Protein AF-A0A660Q561-F1 (afdb_monomer)

Sequence (109 aa):
EGGGAFFFAGFLPRKAARRRAELQKLLSMEYPCVVFESPHRFLRLLEEIGQLDPGRRLFVAREMTKRHEECCEGSVEEVREQMGADRIRGELTVVIGRARRRGGGRDQS

Foldseek 3Di:
DPDADEAEPEEADPDPVRSLVVLLVCQAAQHKYKYKDALVCVLVVLVSNCVVPQQWKKKKWFDPPDPDIDIDIGGSVRCPVVCDSVNRHHMMIMITGGHDPPDPDPPDD

Structure (mmCIF, N/CA/C/O backbone):
data_AF-A0A660Q561-F1
#
_entry.id   AF-A0A660Q561-F1
#
loop_
_atom_site.group_PDB
_atom_site.id
_atom_site.type_symbol
_atom_site.label_atom_id
_atom_site.label_alt_id
_atom_site.label_comp_id
_atom_site.label_asym_id
_atom_site.label_entity_id
_atom_site.label_seq_id
_atom_site.pdbx_PDB_ins_code
_atom_site.Cartn_x
_atom_site.Cartn_y
_atom_site.Cartn_z
_atom_site.occupancy
_atom_site.B_iso_or_equiv
_atom_site.auth_seq_id
_atom_site.auth_comp_id
_atom_site.auth_asym_id
_atom_site.auth_atom_id
_atom_site.pdbx_PDB_model_num
ATOM 1 N N . GLU A 1 1 ? -5.075 -28.410 9.076 1.00 43.81 1 GLU A N 1
ATOM 2 C CA . GLU A 1 1 ? -5.401 -26.971 9.124 1.00 43.81 1 GLU A CA 1
ATOM 3 C C . GLU A 1 1 ? -4.573 -26.267 8.061 1.00 43.81 1 GLU A C 1
ATOM 5 O O . GLU A 1 1 ? -3.359 -26.427 8.051 1.00 43.81 1 GLU A O 1
ATOM 10 N N . GLY A 1 2 ? -5.203 -25.614 7.085 1.00 50.59 2 GLY A N 1
ATOM 11 C CA . GLY A 1 2 ? -4.468 -24.891 6.047 1.00 50.59 2 GLY A CA 1
ATOM 12 C C . GLY A 1 2 ? -4.000 -23.553 6.602 1.00 50.59 2 GLY A C 1
ATOM 13 O O . GLY A 1 2 ? -4.772 -22.600 6.592 1.00 50.59 2 GLY A O 1
ATOM 14 N N . GLY A 1 3 ? -2.778 -23.491 7.133 1.00 61.09 3 GLY A N 1
ATOM 15 C CA . GLY A 1 3 ? -2.190 -22.231 7.584 1.00 61.09 3 GLY A CA 1
ATOM 16 C C . GLY A 1 3 ? -2.145 -21.218 6.437 1.00 61.09 3 GLY A C 1
ATOM 17 O O . GLY A 1 3 ? -1.702 -21.540 5.335 1.00 61.09 3 GLY A O 1
ATOM 18 N N . GLY A 1 4 ? -2.635 -20.001 6.675 1.00 82.31 4 GLY A N 1
ATOM 19 C CA . GLY A 1 4 ? -2.498 -18.909 5.716 1.00 82.31 4 GLY A CA 1
ATOM 20 C C . GLY A 1 4 ? -1.043 -18.444 5.631 1.00 82.31 4 GLY A C 1
ATOM 21 O O . GLY A 1 4 ? -0.373 -18.333 6.655 1.00 82.31 4 GLY A O 1
ATOM 22 N N . ALA A 1 5 ? -0.559 -18.152 4.424 1.00 92.44 5 ALA A N 1
ATOM 23 C CA . ALA A 1 5 ? 0.742 -17.524 4.209 1.00 92.44 5 ALA A CA 1
ATOM 24 C C . ALA A 1 5 ? 0.574 -16.073 3.740 1.00 92.44 5 ALA A C 1
ATOM 26 O O . ALA A 1 5 ? -0.388 -15.734 3.045 1.00 92.44 5 ALA A O 1
ATOM 27 N N . PHE A 1 6 ? 1.530 -15.229 4.118 1.00 96.12 6 PHE A N 1
ATOM 28 C CA . PHE A 1 6 ? 1.668 -13.856 3.645 1.00 96.12 6 PHE A CA 1
ATOM 29 C C . PHE A 1 6 ? 3.145 -13.542 3.407 1.00 96.12 6 PHE A C 1
ATOM 31 O O . PHE A 1 6 ? 4.031 -14.174 3.983 1.00 96.12 6 PHE A O 1
ATOM 38 N N . PHE A 1 7 ? 3.407 -12.554 2.559 1.00 97.44 7 PHE A N 1
ATOM 39 C CA . PHE A 1 7 ? 4.752 -12.056 2.300 1.00 97.44 7 PHE A CA 1
ATOM 40 C C . PHE A 1 7 ? 4.951 -10.710 2.998 1.00 97.44 7 PHE A C 1
ATOM 42 O O . PHE A 1 7 ? 4.228 -9.754 2.723 1.00 97.44 7 PHE A O 1
ATOM 49 N N . PHE A 1 8 ? 5.928 -10.614 3.897 1.00 97.69 8 PHE A N 1
ATOM 50 C CA . PHE A 1 8 ? 6.288 -9.347 4.531 1.00 97.69 8 PHE A CA 1
ATOM 51 C C . PHE A 1 8 ? 7.394 -8.652 3.730 1.00 97.69 8 PHE A C 1
ATOM 53 O O . PHE A 1 8 ? 8.541 -9.091 3.730 1.00 97.69 8 PHE A O 1
ATOM 60 N N . ALA A 1 9 ? 7.041 -7.565 3.046 1.00 97.38 9 ALA A N 1
ATOM 61 C CA . ALA A 1 9 ? 7.943 -6.805 2.181 1.00 97.38 9 ALA A CA 1
ATOM 62 C C . ALA A 1 9 ? 8.603 -5.608 2.893 1.00 97.38 9 ALA A C 1
ATOM 64 O O . ALA A 1 9 ? 9.560 -5.032 2.374 1.00 97.38 9 ALA A O 1
ATOM 65 N N . GLY A 1 10 ? 8.104 -5.211 4.069 1.00 96.56 10 GLY A N 1
ATOM 66 C CA . GLY A 1 10 ? 8.603 -4.044 4.797 1.00 96.56 10 GLY A CA 1
ATOM 67 C C . GLY A 1 10 ? 8.397 -2.744 4.011 1.00 96.56 10 GLY A C 1
ATOM 68 O O . GLY A 1 10 ? 7.316 -2.492 3.484 1.00 96.56 10 GLY A O 1
ATOM 69 N N . PHE A 1 11 ? 9.421 -1.892 3.937 1.00 96.50 11 PHE A N 1
ATOM 70 C CA . PHE A 1 11 ? 9.323 -0.592 3.267 1.00 96.50 11 PHE A CA 1
ATOM 71 C C . PHE A 1 11 ? 9.669 -0.663 1.779 1.00 96.50 11 PHE A C 1
ATOM 73 O O . PHE A 1 11 ? 10.755 -1.094 1.386 1.00 96.50 11 PHE A O 1
ATOM 80 N N . LEU A 1 12 ? 8.794 -0.105 0.941 1.00 97.25 12 LEU A N 1
ATOM 81 C CA . LEU A 1 12 ? 9.047 -0.003 -0.494 1.00 97.25 12 LEU A CA 1
ATOM 82 C C . LEU A 1 12 ? 10.174 0.997 -0.829 1.00 97.25 12 LEU A C 1
ATOM 84 O O . LEU A 1 12 ? 10.263 2.063 -0.195 1.00 97.25 12 LEU A O 1
ATOM 88 N N . PRO A 1 13 ? 10.968 0.745 -1.895 1.00 97.25 13 PRO A N 1
ATOM 89 C CA . PRO A 1 13 ? 12.036 1.640 -2.334 1.00 97.25 13 PRO A CA 1
ATOM 90 C C . PRO A 1 13 ? 11.588 3.099 -2.523 1.00 97.25 13 PRO A C 1
ATOM 92 O O . PRO A 1 13 ? 10.495 3.392 -3.009 1.00 97.25 13 PRO A O 1
ATOM 95 N N . ARG A 1 14 ? 12.471 4.056 -2.212 1.00 95.12 14 ARG A N 1
ATOM 96 C CA . ARG A 1 14 ? 12.166 5.493 -2.389 1.00 95.12 14 ARG A CA 1
ATOM 97 C C . ARG A 1 14 ? 12.158 5.922 -3.862 1.00 95.12 14 ARG A C 1
ATOM 99 O O . ARG A 1 14 ? 11.355 6.766 -4.257 1.00 95.12 14 ARG A O 1
ATOM 106 N N . LYS A 1 15 ? 13.031 5.335 -4.691 1.00 96.38 15 LYS A N 1
ATOM 107 C CA . LYS A 1 15 ? 13.134 5.654 -6.127 1.00 96.38 15 LYS A CA 1
ATOM 108 C C . LYS A 1 15 ? 11.919 5.111 -6.885 1.00 96.38 15 LYS A C 1
ATOM 110 O O . LYS A 1 15 ? 11.664 3.911 -6.830 1.00 96.38 15 LYS A O 1
ATOM 115 N N . ALA A 1 16 ? 11.230 5.978 -7.629 1.00 94.12 16 ALA A N 1
ATOM 116 C CA . ALA A 1 16 ? 9.959 5.668 -8.293 1.00 94.12 16 ALA A CA 1
ATOM 117 C C . ALA A 1 16 ? 10.021 4.429 -9.199 1.00 94.12 16 ALA A C 1
ATOM 119 O O . ALA A 1 16 ? 9.213 3.522 -9.043 1.00 94.12 16 ALA A O 1
ATOM 120 N N . ALA A 1 17 ? 11.030 4.341 -10.072 1.00 96.62 17 ALA A N 1
ATOM 121 C CA . ALA A 1 17 ? 11.194 3.194 -10.968 1.00 96.62 17 ALA A CA 1
ATOM 122 C C . ALA A 1 17 ? 11.356 1.865 -10.206 1.00 96.62 17 ALA A C 1
ATOM 124 O O . ALA A 1 17 ? 10.715 0.874 -10.541 1.00 96.62 17 ALA A O 1
ATOM 125 N N . ARG A 1 18 ? 12.164 1.854 -9.134 1.00 97.75 18 ARG A N 1
ATOM 126 C CA . ARG A 1 18 ? 12.363 0.654 -8.304 1.00 97.75 18 ARG A CA 1
ATOM 127 C C . ARG A 1 18 ? 11.108 0.290 -7.516 1.00 97.75 18 ARG A C 1
ATOM 1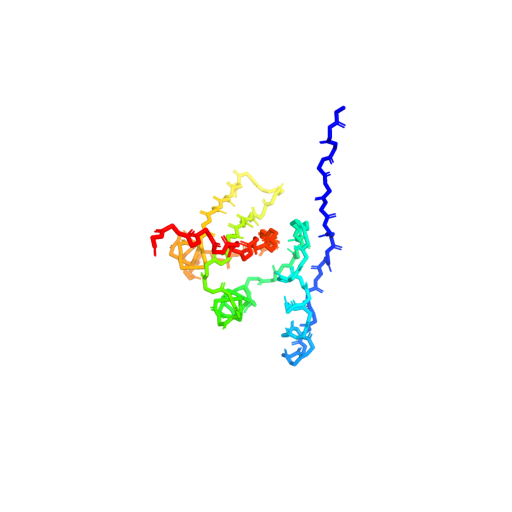29 O O . ARG A 1 18 ? 10.786 -0.885 -7.424 1.00 97.75 18 ARG A O 1
ATOM 136 N N . ARG A 1 19 ? 10.392 1.282 -6.978 1.00 97.62 19 ARG A N 1
ATOM 137 C CA . ARG A 1 19 ? 9.121 1.051 -6.282 1.00 97.62 19 ARG A CA 1
ATOM 138 C C . ARG A 1 19 ? 8.067 0.466 -7.207 1.00 97.62 19 ARG A C 1
ATOM 140 O O . ARG A 1 19 ? 7.432 -0.504 -6.830 1.00 97.62 19 ARG A O 1
ATOM 147 N N . ARG A 1 20 ? 7.924 1.009 -8.420 1.00 97.19 20 ARG A N 1
ATOM 148 C CA . ARG A 1 20 ? 6.982 0.495 -9.421 1.00 97.19 20 ARG A CA 1
ATOM 149 C C . ARG A 1 20 ? 7.294 -0.953 -9.799 1.00 97.19 20 ARG A C 1
ATOM 151 O O . ARG A 1 20 ? 6.381 -1.767 -9.842 1.00 97.19 20 ARG A O 1
ATOM 158 N N . ALA A 1 21 ? 8.569 -1.274 -10.024 1.00 98.06 21 ALA A N 1
ATOM 159 C CA . ALA A 1 21 ? 8.993 -2.645 -10.304 1.00 98.06 21 ALA A CA 1
ATOM 160 C C . ALA A 1 21 ? 8.691 -3.592 -9.131 1.00 98.06 21 ALA A C 1
ATOM 162 O O . ALA A 1 21 ? 8.248 -4.716 -9.345 1.00 98.06 21 ALA A O 1
ATOM 163 N N . GLU A 1 22 ? 8.891 -3.139 -7.891 1.00 98.25 22 GLU A N 1
ATOM 164 C CA . GLU A 1 22 ? 8.564 -3.939 -6.710 1.00 98.25 22 GLU A CA 1
ATOM 165 C C . GLU A 1 22 ? 7.051 -4.129 -6.547 1.00 98.25 22 GLU A C 1
ATOM 167 O O . GLU A 1 22 ? 6.597 -5.251 -6.354 1.00 98.25 22 GLU A O 1
ATOM 172 N N . LEU A 1 23 ? 6.254 -3.073 -6.736 1.00 98.06 23 LEU A N 1
ATOM 173 C CA . LEU A 1 23 ? 4.792 -3.158 -6.725 1.00 98.06 23 LEU A CA 1
ATOM 174 C C . LEU A 1 23 ? 4.266 -4.158 -7.752 1.00 98.06 23 LEU A C 1
ATOM 176 O O . LEU A 1 23 ? 3.384 -4.940 -7.426 1.00 98.06 23 LEU A O 1
ATOM 180 N N . GLN A 1 24 ? 4.821 -4.187 -8.965 1.00 97.94 24 GLN A N 1
ATOM 181 C CA . GLN A 1 24 ? 4.427 -5.171 -9.978 1.00 97.94 24 GLN A CA 1
ATOM 182 C C . GLN A 1 24 ? 4.634 -6.614 -9.501 1.00 97.94 24 GLN A C 1
ATOM 184 O O . GLN A 1 24 ? 3.752 -7.444 -9.714 1.00 97.94 24 GLN A O 1
ATOM 189 N N . LYS A 1 25 ? 5.748 -6.904 -8.812 1.00 97.75 25 LYS A N 1
ATOM 190 C CA . LYS A 1 25 ? 5.984 -8.229 -8.218 1.00 97.75 25 LYS A CA 1
ATOM 191 C C . LYS A 1 25 ? 4.980 -8.527 -7.112 1.00 97.75 25 LYS A C 1
ATOM 193 O O . LYS A 1 25 ? 4.353 -9.578 -7.139 1.00 97.75 25 LYS A O 1
ATOM 198 N N . LEU A 1 26 ? 4.793 -7.601 -6.167 1.00 97.69 26 LEU A N 1
ATOM 199 C CA . LEU A 1 26 ? 3.846 -7.782 -5.060 1.00 97.69 26 LEU A CA 1
ATOM 200 C C . LEU A 1 26 ? 2.419 -8.004 -5.576 1.00 97.69 26 LEU A C 1
ATOM 202 O O . LEU A 1 26 ? 1.685 -8.842 -5.061 1.00 97.69 26 LEU A O 1
ATOM 206 N N . LEU A 1 27 ? 2.035 -7.305 -6.646 1.00 97.00 27 LEU A N 1
ATOM 207 C CA . LEU A 1 27 ? 0.718 -7.448 -7.252 1.00 97.00 27 LEU A CA 1
ATOM 208 C C . LEU A 1 27 ? 0.520 -8.814 -7.934 1.00 97.00 27 LEU A C 1
ATOM 210 O O . LEU A 1 27 ? -0.626 -9.257 -8.034 1.00 97.00 27 LEU A O 1
ATOM 214 N N . SER A 1 28 ? 1.582 -9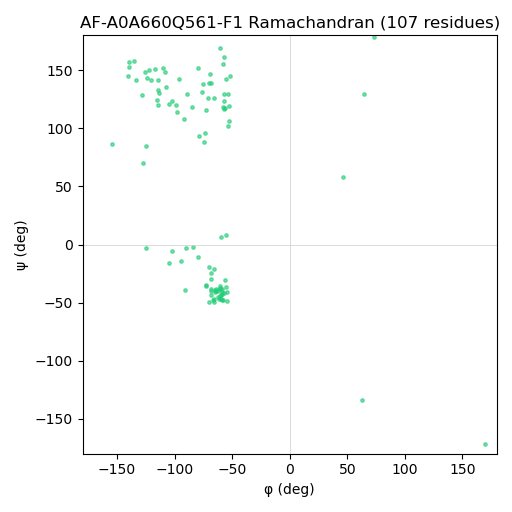.503 -8.360 1.00 96.25 28 SER A N 1
ATOM 215 C CA . SER A 1 28 ? 1.496 -10.847 -8.943 1.00 96.25 28 SER A CA 1
ATOM 216 C C . SER A 1 28 ? 1.603 -11.985 -7.921 1.00 96.25 28 SER A C 1
ATOM 218 O O . SER A 1 28 ? 1.506 -13.145 -8.312 1.00 96.25 28 SER A O 1
ATOM 220 N N . MET A 1 29 ? 1.812 -11.688 -6.635 1.00 95.69 29 MET A N 1
ATOM 221 C CA . MET A 1 29 ? 1.970 -12.708 -5.593 1.00 95.69 29 MET A CA 1
ATOM 222 C C . MET A 1 29 ? 0.670 -13.478 -5.337 1.00 95.69 29 MET A C 1
ATOM 224 O O . MET A 1 29 ? -0.412 -12.900 -5.245 1.00 95.69 29 MET A O 1
ATOM 228 N N . GLU A 1 30 ? 0.783 -14.792 -5.147 1.00 94.31 30 GLU A N 1
ATOM 229 C CA . GLU A 1 30 ? -0.342 -15.667 -4.775 1.00 94.31 30 GLU A CA 1
ATOM 230 C C . GLU A 1 30 ? -0.828 -15.433 -3.332 1.00 94.31 30 GLU A C 1
ATOM 232 O O . GLU A 1 30 ? -1.971 -15.743 -2.983 1.00 94.31 30 GLU A O 1
ATOM 237 N N . TYR A 1 31 ? 0.021 -14.825 -2.505 1.00 95.25 31 TYR A N 1
ATOM 238 C CA . TYR A 1 31 ? -0.253 -14.511 -1.109 1.00 95.25 31 TYR A CA 1
ATOM 239 C C . TYR A 1 31 ? -0.415 -13.001 -0.898 1.00 95.25 31 TYR A C 1
ATOM 241 O O . TYR A 1 31 ? 0.182 -12.211 -1.637 1.00 95.25 31 TYR A O 1
ATOM 249 N N . PRO A 1 32 ? -1.192 -12.573 0.115 1.00 97.06 32 PRO A N 1
ATOM 250 C CA . PRO A 1 32 ? -1.217 -11.177 0.530 1.00 97.06 32 PRO A CA 1
ATOM 251 C C . PRO A 1 32 ? 0.189 -10.676 0.872 1.00 97.06 32 PRO A C 1
ATOM 253 O O . PRO A 1 32 ? 0.990 -11.403 1.465 1.00 97.06 32 PRO A O 1
ATOM 256 N N . CYS A 1 33 ? 0.477 -9.429 0.514 1.00 98.25 33 CYS A N 1
ATOM 257 C CA . CYS A 1 33 ? 1.760 -8.789 0.780 1.00 98.25 33 CYS A CA 1
ATOM 258 C C . CYS A 1 33 ? 1.585 -7.651 1.780 1.00 98.25 33 CYS A C 1
ATOM 260 O O . CYS A 1 33 ? 0.739 -6.788 1.579 1.00 98.25 33 CYS A O 1
ATOM 262 N N . VAL A 1 34 ? 2.403 -7.618 2.825 1.00 98.06 34 VAL A N 1
ATOM 263 C CA . VAL A 1 34 ? 2.386 -6.567 3.847 1.00 98.06 34 VAL A CA 1
ATOM 264 C C . VAL A 1 34 ? 3.535 -5.601 3.585 1.00 98.06 34 VAL A C 1
ATOM 266 O O . VAL A 1 34 ? 4.696 -6.016 3.546 1.00 98.06 34 VAL A O 1
ATOM 269 N N . VAL A 1 35 ? 3.217 -4.317 3.426 1.00 98.00 35 VAL A N 1
ATOM 270 C CA . VAL A 1 35 ? 4.194 -3.227 3.329 1.00 98.00 35 VAL A CA 1
ATOM 271 C C . VAL A 1 35 ? 3.940 -2.186 4.412 1.00 98.00 35 VAL A C 1
ATOM 273 O O . VAL A 1 35 ? 2.802 -1.945 4.813 1.00 98.00 35 VAL A O 1
ATOM 276 N N . PHE A 1 36 ? 5.006 -1.528 4.845 1.00 96.31 36 PHE A N 1
ATOM 277 C CA . PHE A 1 36 ? 4.920 -0.301 5.624 1.00 96.31 36 PHE A CA 1
ATOM 278 C C . PHE A 1 36 ? 5.059 0.909 4.710 1.00 96.31 36 PHE A C 1
ATOM 280 O O . PHE A 1 36 ? 5.863 0.907 3.769 1.00 96.31 36 PHE A O 1
ATOM 287 N N . GLU A 1 37 ? 4.299 1.962 5.001 1.00 95.25 37 GLU A N 1
ATOM 288 C CA . GLU A 1 37 ? 4.381 3.209 4.254 1.00 95.25 37 GLU A CA 1
ATOM 289 C C . GLU A 1 37 ? 4.276 4.437 5.158 1.00 95.25 37 GLU A C 1
ATOM 291 O O . GLU A 1 37 ? 3.581 4.449 6.176 1.00 95.25 37 GLU A O 1
ATOM 296 N N . SER A 1 38 ? 5.007 5.485 4.777 1.00 92.25 38 SER A N 1
ATOM 297 C CA . SER A 1 38 ? 4.948 6.769 5.462 1.00 92.25 38 SER A CA 1
ATOM 298 C C . SER A 1 38 ? 3.717 7.568 5.014 1.00 92.25 38 SER A C 1
ATOM 300 O O . SER A 1 38 ? 3.289 7.456 3.859 1.00 92.25 38 SER A O 1
ATOM 302 N N . PRO A 1 39 ? 3.177 8.453 5.867 1.00 89.94 39 PRO A N 1
ATOM 303 C CA . PRO A 1 39 ? 1.959 9.197 5.551 1.00 89.94 39 PRO A CA 1
ATOM 304 C C . PRO A 1 39 ? 2.131 10.068 4.297 1.00 89.94 39 PRO A C 1
ATOM 306 O O . PRO A 1 39 ? 1.260 10.118 3.433 1.00 89.94 39 PRO A O 1
ATOM 309 N N . HIS A 1 40 ? 3.318 10.657 4.122 1.00 90.50 40 HIS A N 1
ATOM 310 C CA . HIS A 1 40 ? 3.669 11.481 2.959 1.00 90.50 40 HIS A CA 1
ATOM 311 C C . HIS A 1 40 ? 3.731 10.713 1.632 1.00 90.50 40 HIS A C 1
ATOM 313 O O . HIS A 1 40 ? 3.700 11.320 0.564 1.00 90.50 40 HIS A O 1
ATOM 319 N N . ARG A 1 41 ? 3.891 9.387 1.682 1.00 93.38 41 ARG A N 1
ATOM 320 C CA . ARG A 1 41 ? 3.996 8.529 0.497 1.00 93.38 41 ARG A CA 1
ATOM 321 C C . ARG A 1 41 ? 2.730 7.725 0.232 1.00 93.38 41 ARG A C 1
ATOM 323 O O . ARG A 1 41 ? 2.574 7.233 -0.880 1.00 93.38 41 ARG A O 1
ATOM 330 N N . PHE A 1 42 ? 1.836 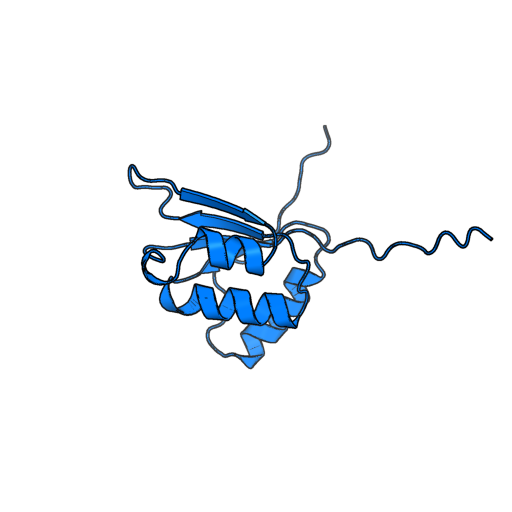7.610 1.208 1.00 94.19 42 PHE A N 1
ATOM 331 C CA . PHE A 1 42 ? 0.673 6.735 1.131 1.00 94.19 42 PHE A CA 1
ATOM 332 C C . PHE A 1 42 ? -0.262 7.061 -0.041 1.00 94.19 42 PHE A C 1
ATOM 334 O O . PHE A 1 42 ? -0.594 6.169 -0.813 1.00 94.19 42 PHE A O 1
ATOM 341 N N . LEU A 1 43 ? -0.611 8.334 -0.258 1.00 93.44 43 LEU A N 1
ATOM 342 C CA . LEU A 1 43 ? -1.464 8.718 -1.396 1.00 93.44 43 LEU A CA 1
ATOM 343 C C . LEU A 1 43 ? -0.831 8.363 -2.747 1.00 93.44 43 LEU A C 1
ATOM 345 O O . LEU A 1 43 ? -1.512 7.891 -3.652 1.00 93.44 43 LEU A O 1
ATOM 349 N N . ARG A 1 44 ? 0.490 8.528 -2.859 1.00 94.94 44 ARG A N 1
ATOM 350 C CA . ARG A 1 44 ? 1.239 8.136 -4.054 1.00 94.94 44 ARG A CA 1
ATOM 351 C C . ARG A 1 44 ? 1.280 6.619 -4.230 1.00 94.94 44 ARG A C 1
ATOM 353 O O . ARG A 1 44 ? 1.217 6.138 -5.355 1.00 94.94 44 ARG A O 1
ATOM 360 N N . LEU A 1 45 ? 1.402 5.869 -3.136 1.00 96.31 45 LEU A N 1
ATOM 361 C CA . LEU A 1 45 ? 1.324 4.411 -3.160 1.00 96.31 45 LEU A CA 1
ATOM 362 C C . LEU A 1 45 ? -0.049 3.953 -3.672 1.00 96.31 45 LEU A C 1
ATOM 364 O O . LEU A 1 45 ? -0.100 3.106 -4.559 1.00 96.31 45 LEU A O 1
ATOM 368 N N . LEU A 1 46 ? -1.140 4.538 -3.164 1.00 96.06 46 LEU A N 1
ATOM 369 C CA . LEU A 1 46 ? -2.496 4.254 -3.640 1.00 96.06 46 LEU A CA 1
ATOM 370 C C . LEU A 1 46 ? -2.635 4.547 -5.137 1.00 96.06 46 LEU A C 1
ATOM 372 O O . LEU A 1 46 ? -3.105 3.691 -5.878 1.00 96.06 46 LEU A O 1
ATOM 376 N N . GLU A 1 47 ? -2.166 5.706 -5.600 1.00 96.06 47 GLU A N 1
ATOM 377 C CA . GLU A 1 47 ? -2.184 6.059 -7.023 1.00 96.06 47 GLU A CA 1
ATOM 378 C C . GLU A 1 47 ? -1.406 5.047 -7.882 1.00 96.06 47 GLU A C 1
ATOM 380 O O . GLU A 1 47 ? -1.917 4.558 -8.889 1.00 96.06 47 GLU A O 1
ATOM 385 N N . GLU A 1 48 ? -0.185 4.687 -7.476 1.00 97.50 48 GLU A N 1
ATOM 386 C CA . GLU A 1 48 ? 0.654 3.733 -8.207 1.00 97.50 48 GLU A CA 1
ATOM 387 C C . GLU A 1 48 ? 0.024 2.330 -8.250 1.00 97.50 48 GLU A C 1
ATOM 389 O O 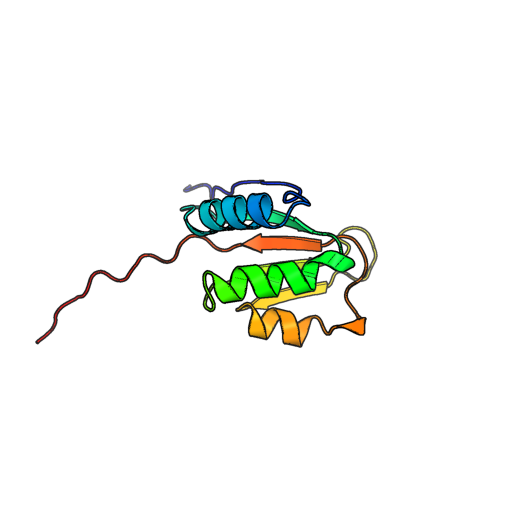. GLU A 1 48 ? 0.087 1.673 -9.290 1.00 97.50 48 GLU A O 1
ATOM 394 N N . ILE A 1 49 ? -0.618 1.881 -7.165 1.00 97.62 49 ILE A N 1
ATOM 395 C CA . ILE A 1 49 ? -1.379 0.623 -7.146 1.00 97.62 49 ILE A CA 1
ATOM 396 C C . ILE A 1 49 ? -2.595 0.730 -8.068 1.00 97.62 49 ILE A C 1
ATOM 398 O O . ILE A 1 49 ? -2.798 -0.160 -8.889 1.00 97.62 49 ILE A O 1
ATOM 402 N N . GLY A 1 50 ? -3.362 1.819 -7.990 1.00 96.94 50 GLY A N 1
ATOM 403 C CA . GLY A 1 50 ? -4.551 2.036 -8.815 1.00 96.94 50 GLY A CA 1
ATOM 404 C C . GLY A 1 50 ? -4.244 2.064 -10.312 1.00 96.94 50 GLY A C 1
ATOM 405 O O . GLY A 1 50 ? -5.005 1.523 -11.102 1.00 96.94 50 GLY A O 1
ATOM 406 N N . GLN A 1 51 ? -3.093 2.609 -10.714 1.00 96.88 51 GLN A N 1
ATOM 407 C CA . GLN A 1 51 ? -2.632 2.571 -12.107 1.00 96.88 51 GLN A CA 1
ATOM 408 C C . GLN A 1 51 ? -2.255 1.160 -12.589 1.00 96.88 51 GLN A C 1
ATOM 410 O O . GLN A 1 51 ? -2.305 0.889 -13.787 1.00 96.88 51 GLN A O 1
ATOM 415 N N . LEU A 1 52 ? -1.795 0.289 -11.687 1.00 96.44 52 LEU A N 1
ATOM 416 C CA . LEU A 1 52 ? -1.334 -1.063 -12.017 1.00 96.44 52 LEU A CA 1
ATOM 417 C C . LEU A 1 52 ? -2.463 -2.101 -11.938 1.00 96.44 52 LEU A C 1
ATOM 419 O O . LEU A 1 52 ? -2.511 -3.014 -12.759 1.00 96.44 52 LEU A O 1
ATOM 423 N N . ASP A 1 53 ? -3.346 -1.976 -10.949 1.00 95.94 53 ASP A N 1
ATOM 424 C CA . ASP A 1 53 ? -4.494 -2.849 -10.708 1.00 95.94 53 ASP A CA 1
ATOM 425 C C . ASP A 1 53 ? -5.586 -2.070 -9.940 1.00 95.94 53 ASP A C 1
ATOM 427 O O . ASP A 1 53 ? -5.633 -2.128 -8.707 1.00 95.94 53 ASP A O 1
ATOM 431 N N . PRO A 1 54 ? -6.481 -1.348 -10.645 1.00 93.56 54 PRO A N 1
ATOM 432 C CA . PRO A 1 54 ? -7.527 -0.525 -10.027 1.00 93.56 54 PRO A CA 1
ATOM 433 C C . PRO A 1 54 ? -8.440 -1.306 -9.079 1.00 93.56 54 PRO A C 1
ATOM 435 O O . PRO A 1 54 ? -8.955 -0.771 -8.102 1.00 93.56 54 PRO A O 1
ATOM 438 N N . GLY A 1 55 ? -8.638 -2.598 -9.356 1.00 92.81 55 GLY A N 1
ATOM 439 C CA . GLY A 1 55 ? -9.476 -3.459 -8.535 1.00 92.81 55 GLY A CA 1
ATOM 440 C C . GLY A 1 55 ? -8.753 -4.043 -7.320 1.00 92.81 55 GLY A C 1
ATOM 441 O O . GLY A 1 55 ? -9.363 -4.793 -6.550 1.00 92.81 55 GLY A O 1
ATOM 442 N N . ARG A 1 56 ? -7.459 -3.785 -7.125 1.00 96.75 56 ARG A N 1
ATOM 443 C CA . 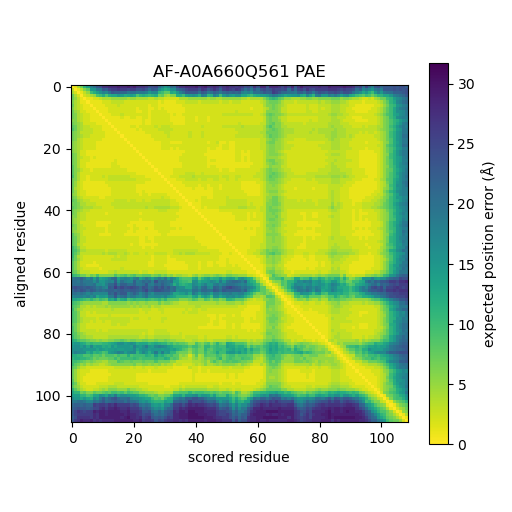ARG A 1 56 ? -6.728 -4.404 -6.022 1.00 96.75 56 ARG A CA 1
ATOM 444 C C . ARG A 1 56 ? -7.399 -4.080 -4.687 1.00 96.75 56 ARG A C 1
ATOM 446 O O . ARG A 1 56 ? -7.571 -2.919 -4.334 1.00 96.75 56 ARG A O 1
ATOM 453 N N . ARG A 1 57 ? -7.754 -5.134 -3.946 1.00 97.38 57 ARG A N 1
ATOM 454 C CA . ARG A 1 57 ? -8.229 -5.021 -2.565 1.00 97.38 57 ARG A CA 1
ATOM 455 C C . ARG A 1 57 ? -7.044 -4.765 -1.649 1.00 97.38 57 ARG A C 1
ATOM 457 O O . ARG A 1 57 ? -6.038 -5.473 -1.738 1.00 97.38 57 ARG A O 1
ATOM 464 N N . LEU A 1 58 ? -7.186 -3.763 -0.798 1.00 97.81 58 LEU A N 1
ATOM 465 C CA . LEU A 1 58 ? -6.216 -3.329 0.188 1.00 97.81 58 LEU A CA 1
ATOM 466 C C . LEU A 1 58 ? -6.874 -3.347 1.565 1.00 97.81 58 LEU A C 1
ATOM 468 O O . LEU A 1 58 ? -8.042 -2.992 1.693 1.00 97.81 58 LEU A O 1
AT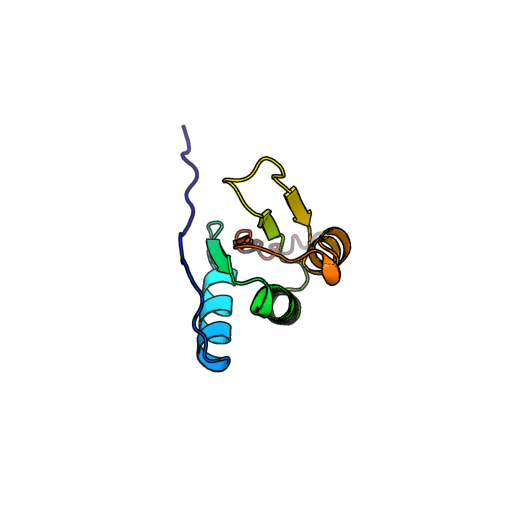OM 472 N N . PHE A 1 59 ? -6.103 -3.715 2.580 1.00 96.75 59 PHE A N 1
ATOM 473 C CA . PHE A 1 59 ? -6.416 -3.428 3.977 1.00 96.75 59 PHE A CA 1
ATOM 474 C C . PHE A 1 59 ? -5.348 -2.474 4.503 1.00 96.75 59 PHE A C 1
ATOM 476 O O . PHE A 1 59 ? -4.159 -2.686 4.261 1.00 96.75 59 PHE A O 1
ATOM 483 N N . VAL A 1 60 ? -5.749 -1.414 5.190 1.00 95.31 60 VAL A N 1
ATOM 484 C CA . VAL A 1 60 ? -4.835 -0.401 5.718 1.00 95.31 60 VAL A CA 1
ATOM 485 C C . VAL A 1 60 ? -5.118 -0.207 7.194 1.00 95.31 60 VAL A C 1
ATOM 487 O O . VAL A 1 60 ? -6.261 0.027 7.570 1.00 95.31 60 VAL A O 1
ATOM 490 N N . ALA A 1 61 ? -4.072 -0.275 8.012 1.00 91.62 61 ALA A N 1
ATOM 491 C CA . ALA A 1 61 ? -4.121 0.020 9.438 1.00 91.62 61 ALA A CA 1
ATOM 492 C C . ALA A 1 61 ? -3.163 1.165 9.789 1.00 91.62 61 ALA A C 1
ATOM 494 O O . ALA A 1 61 ? -2.046 1.244 9.262 1.00 91.62 61 ALA A O 1
ATOM 495 N N . ARG A 1 62 ? -3.600 2.033 10.704 1.00 86.25 62 ARG A N 1
ATOM 496 C CA . ARG A 1 62 ? -2.856 3.185 11.233 1.00 86.25 62 ARG A CA 1
ATOM 497 C C . ARG A 1 62 ? -2.559 2.999 12.725 1.00 86.25 62 ARG A C 1
ATOM 499 O O . ARG A 1 62 ? -3.427 2.568 13.471 1.00 86.25 62 ARG A O 1
ATOM 506 N N . GLU A 1 63 ? -1.358 3.414 13.149 1.00 71.38 63 GLU A N 1
ATOM 507 C CA . GLU A 1 63 ? -0.974 3.625 14.563 1.00 71.38 63 GLU A CA 1
ATOM 508 C C . GLU A 1 63 ? -1.388 2.491 15.533 1.00 71.38 63 GLU A C 1
ATOM 510 O O . GLU A 1 63 ? -2.023 2.756 16.551 1.00 71.38 63 GLU A O 1
ATOM 515 N N . MET A 1 64 ? -0.951 1.244 15.293 1.00 59.91 64 MET A N 1
ATOM 516 C CA . MET A 1 64 ? -1.267 0.062 16.136 1.00 59.91 64 MET A CA 1
ATOM 517 C C . MET A 1 64 ? -0.807 0.148 17.619 1.00 59.91 64 MET A C 1
ATOM 519 O O . MET A 1 64 ? -0.888 -0.833 18.351 1.00 59.91 64 MET A O 1
ATOM 523 N N . THR A 1 65 ? -0.281 1.288 18.087 1.00 54.06 65 THR A N 1
ATOM 524 C CA . THR A 1 65 ? 0.259 1.485 19.449 1.00 54.06 65 THR A CA 1
ATOM 525 C C . THR A 1 65 ? -0.360 2.654 20.227 1.00 54.06 65 THR A C 1
ATOM 527 O O . THR A 1 65 ? -0.032 2.841 21.399 1.00 54.06 65 THR A O 1
ATOM 530 N N . LYS A 1 66 ? -1.268 3.444 19.635 1.00 53.31 66 LYS A N 1
ATOM 531 C CA . LYS A 1 66 ? -2.004 4.521 20.332 1.00 53.31 66 LYS A CA 1
ATOM 532 C C . LYS A 1 66 ? -3.501 4.209 20.317 1.00 53.31 66 LYS A C 1
ATOM 534 O O . LYS A 1 66 ? -3.978 3.577 19.391 1.00 53.31 66 LYS A O 1
ATOM 539 N N . ARG A 1 67 ? -4.249 4.667 21.331 1.00 54.38 67 ARG A N 1
ATOM 540 C CA . ARG A 1 67 ? -5.681 4.365 21.619 1.00 54.38 67 ARG A CA 1
ATOM 541 C C . ARG A 1 67 ? -6.704 4.659 20.490 1.00 54.38 67 ARG A C 1
ATOM 543 O O . ARG A 1 67 ? -7.900 4.570 20.743 1.00 54.38 67 ARG A O 1
ATOM 550 N N . HIS A 1 68 ? -6.264 5.003 19.281 1.00 56.69 68 HIS A N 1
ATOM 551 C CA . HIS A 1 68 ? -7.084 5.291 18.105 1.00 56.69 68 HIS A CA 1
ATOM 552 C C . HIS A 1 68 ? -6.606 4.439 16.923 1.00 56.69 68 HIS A C 1
ATOM 554 O O . HIS A 1 68 ? -5.988 4.946 15.988 1.00 56.69 68 HIS A O 1
ATOM 560 N N . GLU A 1 69 ? -6.851 3.133 17.010 1.00 66.00 69 GLU A N 1
ATOM 561 C CA . GLU A 1 69 ? -6.643 2.215 15.895 1.00 66.00 69 GLU A CA 1
ATOM 562 C C . GLU A 1 69 ? -7.747 2.455 14.861 1.00 66.00 69 GLU A C 1
ATOM 564 O O . GLU A 1 69 ? -8.934 2.284 15.139 1.00 66.00 69 GLU A O 1
ATOM 569 N N . GLU A 1 70 ? -7.351 2.903 13.674 1.00 79.06 70 GLU A N 1
ATOM 570 C CA . GLU A 1 70 ? -8.237 3.049 12.523 1.00 79.06 70 GLU A CA 1
ATOM 571 C C . GLU A 1 70 ? -7.765 2.069 11.450 1.00 79.06 70 GLU A C 1
ATOM 573 O O . GLU A 1 70 ? -6.596 2.083 11.046 1.00 79.06 70 GLU A O 1
ATOM 578 N N . CYS A 1 71 ? -8.678 1.212 10.995 1.00 89.06 71 CYS A N 1
ATOM 579 C CA . CYS A 1 71 ? -8.457 0.335 9.858 1.00 89.06 71 CYS A CA 1
ATOM 580 C C . CYS A 1 71 ? -9.553 0.525 8.810 1.00 89.06 71 CYS A C 1
ATOM 582 O O . CYS A 1 71 ? -10.698 0.840 9.134 1.00 89.06 71 CYS A O 1
ATOM 584 N N . CYS A 1 72 ? -9.189 0.340 7.547 1.00 91.62 72 CYS A N 1
ATOM 585 C CA . CYS A 1 72 ? -10.128 0.314 6.436 1.00 91.62 72 CYS A CA 1
ATOM 586 C C . CYS A 1 72 ? -9.747 -0.780 5.443 1.00 91.62 72 CYS A C 1
ATOM 588 O O . CYS A 1 72 ? -8.579 -1.156 5.310 1.00 91.62 72 CYS A O 1
ATOM 590 N N . GLU A 1 73 ? -10.749 -1.282 4.731 1.00 95.31 73 GLU A N 1
ATOM 591 C CA . GLU A 1 73 ? -10.571 -2.239 3.651 1.00 95.31 73 GLU A CA 1
ATOM 592 C C . GLU A 1 73 ? -11.395 -1.803 2.443 1.00 95.31 73 GLU A C 1
ATOM 594 O O . GLU A 1 73 ? -12.521 -1.326 2.580 1.00 95.31 73 GLU A O 1
ATOM 599 N N . GLY A 1 74 ? -10.840 -1.995 1.253 1.00 96.00 74 GLY A N 1
ATOM 600 C CA . GLY A 1 74 ? -11.544 -1.725 0.012 1.00 96.00 74 GLY A CA 1
ATOM 601 C C . GLY A 1 74 ? -10.628 -1.778 -1.196 1.00 96.00 74 GLY A C 1
ATOM 602 O O . GLY A 1 74 ? -9.472 -2.197 -1.129 1.00 96.00 74 GLY A O 1
ATOM 603 N N . SER A 1 75 ? -11.167 -1.376 -2.332 1.00 96.19 75 SER A N 1
ATOM 604 C CA . SER A 1 75 ? -10.404 -0.929 -3.489 1.00 96.19 75 SER A CA 1
ATOM 605 C C . SER A 1 75 ? -9.547 0.294 -3.148 1.00 96.19 75 SER A C 1
ATOM 607 O O . SER A 1 75 ? -9.692 0.928 -2.102 1.00 96.19 75 SER A O 1
ATOM 609 N N . VAL A 1 76 ? -8.650 0.649 -4.066 1.00 95.06 76 VAL A N 1
ATOM 610 C CA . VAL A 1 76 ? -7.809 1.848 -3.947 1.00 95.06 76 VAL A CA 1
ATOM 611 C C . VAL A 1 76 ? -8.646 3.113 -3.729 1.00 95.06 76 VAL A C 1
ATOM 613 O O . VAL A 1 76 ? -8.262 3.967 -2.932 1.00 95.06 76 VAL A O 1
ATOM 616 N N . GLU A 1 77 ? -9.773 3.233 -4.430 1.00 93.94 77 GLU A N 1
ATOM 617 C CA . GLU A 1 77 ? -10.665 4.391 -4.351 1.00 93.94 77 GLU A CA 1
ATOM 618 C C . GLU A 1 77 ? -11.390 4.450 -3.005 1.00 93.94 77 GLU A C 1
ATOM 620 O O . GLU A 1 77 ? -11.284 5.453 -2.305 1.00 93.94 77 GLU A O 1
ATOM 625 N N . GLU A 1 78 ? -11.998 3.341 -2.579 1.00 95.00 78 GLU A N 1
ATOM 626 C CA . GLU A 1 78 ? -12.691 3.249 -1.287 1.00 95.00 78 GLU A CA 1
ATOM 627 C C . G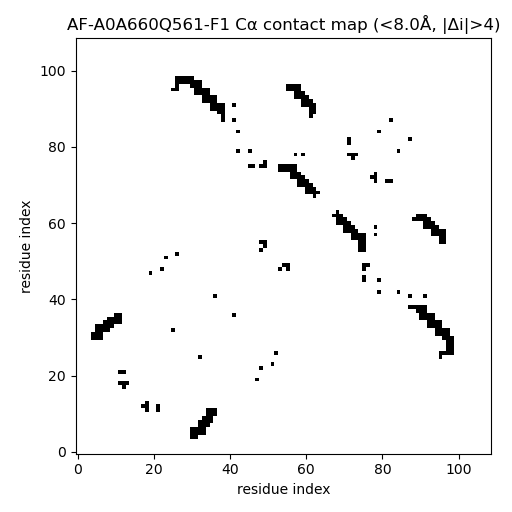LU A 1 78 ? -11.744 3.542 -0.112 1.00 95.00 78 GLU A C 1
ATOM 629 O O . GLU A 1 78 ? -12.099 4.277 0.808 1.00 95.00 78 GLU A O 1
ATOM 634 N N . VAL A 1 79 ? -10.513 3.016 -0.147 1.00 94.56 79 VAL A N 1
ATOM 635 C CA . VAL A 1 79 ? -9.495 3.300 0.879 1.00 94.56 79 VAL A CA 1
ATOM 636 C C . VAL A 1 79 ? -9.102 4.776 0.874 1.00 94.56 79 VAL A C 1
ATOM 638 O O . VAL A 1 79 ? -8.925 5.380 1.933 1.00 94.56 79 VAL A O 1
ATOM 641 N N . ARG A 1 80 ? -8.965 5.382 -0.309 1.00 91.19 80 ARG A N 1
ATOM 642 C CA . ARG A 1 80 ? -8.624 6.802 -0.443 1.00 91.19 80 ARG A CA 1
ATOM 643 C C . ARG A 1 80 ? -9.726 7.702 0.120 1.00 91.19 80 ARG A C 1
ATOM 645 O O . ARG A 1 80 ? -9.403 8.686 0.785 1.00 91.19 80 ARG A O 1
ATOM 652 N N . GLU A 1 81 ? -10.990 7.370 -0.126 1.00 91.06 81 GLU A N 1
ATOM 653 C CA . GLU A 1 81 ? -12.145 8.096 0.412 1.00 91.06 81 GLU A CA 1
ATOM 654 C C . GLU A 1 81 ? -12.251 7.956 1.933 1.00 91.06 81 GLU A C 1
ATOM 656 O O . GLU A 1 81 ? -12.370 8.960 2.634 1.00 91.06 81 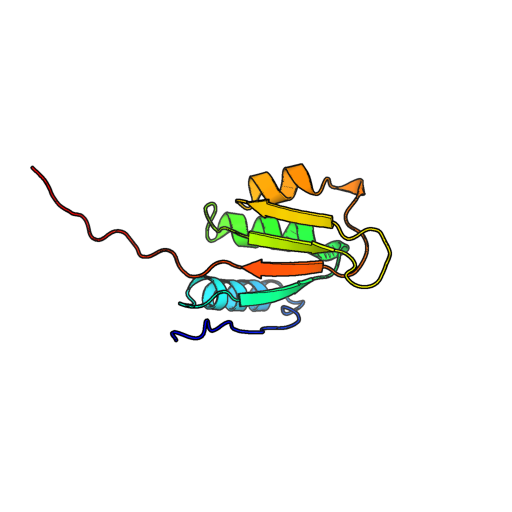GLU A O 1
ATOM 661 N N . GLN A 1 82 ? -12.144 6.729 2.453 1.00 88.94 82 GLN A N 1
ATOM 662 C CA . GLN A 1 82 ? -12.279 6.447 3.885 1.00 88.94 82 GLN A CA 1
ATOM 663 C C . GLN A 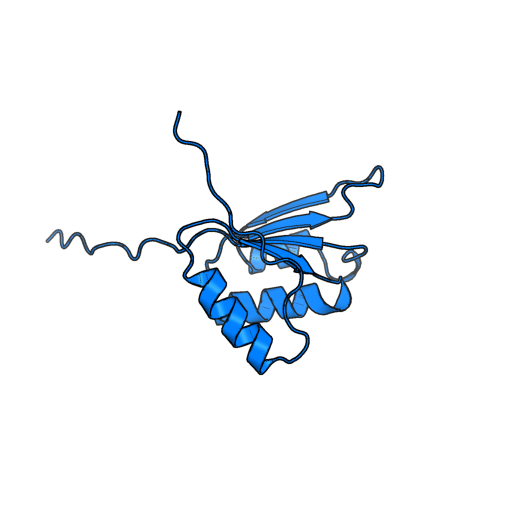1 82 ? -11.167 7.085 4.722 1.00 88.94 82 GLN A C 1
ATOM 665 O O . GLN A 1 82 ? -11.429 7.590 5.814 1.00 88.94 82 GLN A O 1
ATOM 670 N N . MET A 1 83 ? -9.928 7.086 4.219 1.00 82.25 83 MET A N 1
ATOM 671 C CA . MET A 1 83 ? -8.796 7.630 4.968 1.00 82.25 83 MET A CA 1
ATOM 672 C C . MET A 1 83 ? -8.830 9.157 5.040 1.00 82.25 83 MET A C 1
ATOM 674 O O . MET A 1 83 ? -8.469 9.698 6.076 1.00 82.25 83 MET A O 1
ATOM 678 N N . GLY A 1 84 ? -9.286 9.857 3.994 1.00 75.62 84 GLY A N 1
ATOM 679 C CA . GLY A 1 84 ? -9.315 11.324 3.941 1.00 75.62 84 GLY A CA 1
ATOM 680 C C . GLY A 1 84 ? -7.916 11.970 3.971 1.00 75.62 84 GLY A C 1
ATOM 681 O O . GLY A 1 84 ? -7.087 11.689 4.835 1.00 75.62 84 GLY A O 1
ATOM 682 N N . ALA A 1 85 ? -7.625 12.882 3.038 1.00 68.19 85 ALA A N 1
ATOM 683 C CA . ALA A 1 85 ? -6.269 13.426 2.860 1.00 68.19 85 ALA A CA 1
ATOM 684 C C . ALA A 1 85 ? -5.661 14.052 4.138 1.00 68.19 85 ALA A C 1
ATOM 686 O O . ALA A 1 85 ? -4.476 13.862 4.409 1.00 68.19 85 ALA A O 1
ATOM 687 N N . ASP A 1 86 ? -6.474 14.722 4.959 1.00 66.88 86 ASP A N 1
ATOM 688 C CA . ASP A 1 86 ? -6.015 15.446 6.156 1.00 66.88 86 ASP A CA 1
ATOM 689 C C . ASP A 1 86 ? -5.759 14.553 7.384 1.00 66.88 86 ASP A C 1
ATOM 691 O O . ASP A 1 86 ? -5.191 15.007 8.387 1.00 66.88 86 ASP A O 1
ATOM 695 N N . ARG A 1 87 ? -6.172 13.278 7.334 1.00 68.06 87 ARG A N 1
ATOM 696 C CA . ARG A 1 87 ? -6.106 12.351 8.480 1.00 68.06 87 ARG A CA 1
ATOM 697 C C . ARG A 1 87 ? -4.954 11.354 8.398 1.00 68.06 87 ARG A C 1
ATOM 699 O O . ARG A 1 87 ? -4.707 10.635 9.364 1.00 68.06 87 ARG A O 1
ATOM 706 N N . ILE A 1 88 ? -4.214 11.325 7.290 1.00 78.56 88 ILE A N 1
ATOM 707 C CA . ILE A 1 88 ? -3.103 10.389 7.097 1.00 78.56 88 ILE A CA 1
ATOM 708 C C . ILE A 1 88 ? -1.919 10.837 7.967 1.00 78.56 88 ILE A C 1
ATOM 710 O O . ILE A 1 88 ? -1.126 11.703 7.594 1.00 78.56 88 ILE A O 1
ATOM 714 N N . ARG A 1 89 ? -1.808 10.251 9.161 1.00 78.00 89 ARG A N 1
ATOM 715 C CA . ARG A 1 89 ? -0.732 10.490 10.132 1.00 78.00 89 ARG A CA 1
ATOM 716 C C . ARG A 1 89 ? -0.236 9.166 10.702 1.00 78.00 89 ARG A C 1
ATOM 718 O O . ARG A 1 89 ? -0.961 8.176 10.705 1.00 78.00 89 ARG A O 1
ATOM 725 N N . GLY A 1 90 ? 0.993 9.185 11.213 1.00 81.25 90 GLY A N 1
ATOM 726 C CA . GLY A 1 90 ? 1.642 7.991 11.753 1.00 81.25 90 GLY A CA 1
ATOM 727 C C . GLY A 1 90 ? 2.079 7.006 10.667 1.00 81.25 90 GLY A C 1
ATOM 728 O O . GLY A 1 90 ? 1.913 7.255 9.474 1.00 81.25 90 GLY A O 1
ATOM 729 N N . GLU A 1 91 ? 2.697 5.908 11.090 1.00 86.19 91 GLU A N 1
ATOM 730 C CA . GLU A 1 91 ? 3.099 4.823 10.193 1.00 86.19 91 GLU A CA 1
ATOM 731 C C . GLU A 1 91 ? 1.879 3.994 9.782 1.00 86.19 91 GLU A C 1
ATOM 733 O O . GLU A 1 91 ? 1.011 3.697 10.610 1.00 86.19 91 GLU A O 1
ATOM 738 N N . LEU A 1 92 ? 1.820 3.626 8.500 1.00 92.12 92 LEU A N 1
ATOM 739 C CA . LEU A 1 92 ? 0.743 2.820 7.941 1.00 92.12 92 LEU A CA 1
ATOM 740 C C . LEU A 1 92 ? 1.235 1.411 7.638 1.00 92.12 92 LEU A C 1
ATOM 742 O O . LEU A 1 92 ? 2.288 1.228 7.025 1.00 92.12 92 LEU A O 1
ATOM 746 N N . THR A 1 93 ? 0.423 0.424 8.003 1.00 95.25 93 THR A N 1
ATOM 747 C CA . THR A 1 93 ? 0.547 -0.948 7.510 1.00 95.25 93 THR A CA 1
ATOM 748 C C . THR A 1 93 ? -0.454 -1.140 6.384 1.00 95.25 93 THR A C 1
ATOM 750 O O . THR A 1 93 ? -1.653 -0.983 6.593 1.00 95.25 93 THR A O 1
ATOM 753 N N . VAL A 1 94 ? 0.032 -1.474 5.192 1.00 96.81 94 VAL A N 1
ATOM 754 C CA . VAL A 1 94 ? -0.792 -1.728 4.008 1.00 96.81 94 VAL A CA 1
ATOM 755 C C . VAL A 1 94 ? -0.653 -3.193 3.628 1.00 96.81 94 VAL A C 1
ATOM 757 O O . VAL A 1 94 ? 0.435 -3.673 3.312 1.00 96.81 94 VAL A O 1
ATOM 760 N N . VAL A 1 95 ? -1.770 -3.905 3.631 1.00 97.94 95 VAL A N 1
ATOM 761 C CA . VAL A 1 95 ? -1.878 -5.268 3.127 1.00 97.94 95 VAL A CA 1
ATOM 762 C C . VAL A 1 95 ? -2.433 -5.204 1.713 1.00 97.94 95 VAL A C 1
ATOM 764 O O . VAL A 1 95 ? -3.580 -4.826 1.487 1.00 97.94 95 VAL A O 1
ATOM 767 N N . ILE A 1 96 ? -1.609 -5.590 0.750 1.00 98.12 96 ILE A N 1
ATOM 768 C CA . ILE A 1 96 ? -1.979 -5.749 -0.649 1.00 98.12 96 ILE A CA 1
ATOM 769 C C . ILE A 1 96 ? -2.562 -7.151 -0.808 1.00 98.12 96 ILE A C 1
ATOM 771 O O . ILE A 1 96 ? -1.871 -8.144 -0.571 1.00 98.12 96 ILE A O 1
ATOM 775 N N . GLY A 1 97 ? -3.831 -7.248 -1.206 1.00 96.75 97 GLY A N 1
ATOM 776 C CA . GLY A 1 97 ? -4.488 -8.531 -1.442 1.00 96.75 97 GLY A CA 1
ATOM 777 C C . GLY A 1 97 ? -3.755 -9.369 -2.493 1.00 96.75 97 GLY A C 1
ATOM 778 O O . GLY A 1 97 ? -3.060 -8.829 -3.353 1.00 96.75 97 GLY A O 1
ATOM 779 N N . ARG A 1 98 ? -3.921 -10.694 -2.436 1.00 95.12 98 ARG A N 1
ATOM 780 C CA . ARG A 1 98 ? -3.315 -11.624 -3.402 1.00 95.12 98 ARG A CA 1
ATOM 781 C C . ARG A 1 98 ? -3.712 -11.317 -4.851 1.00 95.12 98 ARG A C 1
ATOM 783 O O . ARG A 1 98 ? -4.742 -10.687 -5.105 1.00 95.12 98 ARG A O 1
ATOM 790 N N . ALA A 1 99 ? -2.940 -11.835 -5.801 1.00 92.75 99 ALA A N 1
ATOM 791 C CA . ALA A 1 99 ? -3.277 -11.794 -7.215 1.00 92.75 99 ALA A CA 1
ATOM 792 C C . ALA A 1 99 ? -4.679 -12.372 -7.459 1.00 92.75 99 ALA A C 1
ATOM 794 O O . ALA A 1 99 ? -5.025 -13.471 -7.016 1.00 92.75 99 ALA A O 1
ATOM 795 N N . ARG A 1 100 ? -5.504 -11.619 -8.190 1.00 83.94 100 ARG A N 1
ATOM 796 C CA . ARG A 1 100 ? -6.808 -12.098 -8.648 1.00 83.94 100 ARG A CA 1
ATOM 797 C C . ARG A 1 100 ? -6.561 -13.239 -9.633 1.00 83.94 100 ARG A C 1
ATOM 799 O O . ARG A 1 100 ? -5.836 -13.049 -10.611 1.00 83.94 100 ARG A O 1
ATOM 806 N N . ARG A 1 101 ? -7.170 -14.412 -9.416 1.00 73.06 101 ARG A N 1
ATOM 807 C CA . ARG A 1 101 ? -7.207 -15.440 -10.469 1.00 73.06 101 ARG A CA 1
ATOM 808 C C . ARG A 1 101 ? -7.867 -14.792 -11.680 1.00 73.06 101 ARG A C 1
ATOM 810 O O . ARG A 1 101 ? -9.026 -14.390 -11.592 1.00 73.06 101 ARG A O 1
ATOM 817 N N . ARG A 1 102 ? -7.136 -14.661 -12.792 1.00 60.06 102 ARG A N 1
ATOM 818 C CA . ARG A 1 102 ? -7.765 -14.332 -14.074 1.00 60.06 102 ARG A CA 1
ATOM 819 C C . ARG A 1 102 ? -8.816 -15.411 -14.296 1.00 60.06 102 ARG A C 1
ATOM 821 O O . ARG A 1 102 ? -8.471 -16.593 -14.288 1.00 60.06 102 ARG A O 1
ATOM 828 N N . GLY A 1 103 ? -10.085 -15.016 -14.354 1.00 50.53 103 GLY A N 1
ATOM 829 C CA . GLY A 1 103 ? -11.170 -15.954 -14.590 1.00 50.53 103 GLY A CA 1
ATOM 830 C C . GLY A 1 103 ? -10.833 -16.754 -15.839 1.00 50.53 103 GLY A C 1
ATOM 831 O O . GLY A 1 103 ? -10.642 -16.170 -16.903 1.00 50.53 103 GLY A O 1
ATOM 832 N N . GLY A 1 104 ? -10.701 -18.073 -15.700 1.00 45.28 104 GLY A N 1
ATOM 833 C CA . GLY A 1 104 ? -10.810 -18.948 -16.854 1.00 45.28 104 GLY A CA 1
ATOM 834 C C . GLY A 1 104 ? -12.182 -18.670 -17.444 1.00 45.28 104 GLY A C 1
ATOM 835 O O . GLY A 1 104 ? -13.179 -18.801 -16.728 1.00 45.28 104 GLY A O 1
ATOM 836 N N . GLY A 1 105 ? -12.215 -18.197 -18.689 1.00 44.06 105 GLY A N 1
ATOM 837 C CA . GLY A 1 105 ? -13.451 -18.077 -19.437 1.00 44.06 105 GLY A CA 1
ATOM 838 C C . GLY A 1 105 ? -14.143 -19.429 -19.388 1.00 44.06 105 GLY A C 1
ATOM 839 O O . GLY A 1 105 ? -13.695 -20.385 -20.011 1.00 44.06 105 GLY A O 1
ATOM 840 N N . ARG A 1 106 ? -15.211 -19.522 -18.595 1.00 45.12 106 ARG A N 1
ATOM 841 C CA . ARG A 1 106 ? -16.274 -20.459 -18.912 1.00 45.12 106 ARG A CA 1
ATOM 842 C C . ARG A 1 106 ? -16.993 -19.814 -20.073 1.00 45.12 106 ARG A C 1
ATOM 844 O O . ARG A 1 106 ? -17.887 -18.999 -19.872 1.00 45.12 106 ARG A O 1
ATOM 851 N N . ASP A 1 107 ? -16.484 -20.132 -21.254 1.00 51.22 107 ASP A N 1
ATOM 852 C CA . ASP A 1 107 ? -17.270 -20.121 -22.467 1.00 51.22 107 ASP A CA 1
ATOM 853 C C . ASP A 1 107 ? -18.497 -20.996 -22.181 1.00 51.22 107 ASP A C 1
ATOM 855 O O . ASP A 1 107 ? -18.408 -22.209 -21.994 1.00 51.22 107 ASP A O 1
ATOM 859 N N . GLN A 1 108 ? -19.611 -20.325 -21.928 1.00 48.38 108 GLN A N 1
ATOM 860 C CA . GLN A 1 108 ? -20.938 -20.905 -21.871 1.00 48.38 108 GLN A CA 1
ATOM 861 C C . GLN A 1 108 ? -21.748 -20.091 -22.865 1.00 48.38 108 GLN A C 1
ATOM 863 O O . GLN A 1 108 ? -22.344 -19.088 -22.467 1.00 48.38 108 GLN A O 1
ATOM 868 N N . SER A 1 109 ? -21.679 -20.474 -24.141 1.00 41.62 109 SER A N 1
ATOM 869 C CA . SER A 1 109 ? -22.754 -20.509 -25.152 1.00 41.62 109 SER A CA 1
ATOM 870 C C . SER A 1 109 ? -22.135 -20.747 -26.523 1.00 41.62 109 SER A C 1
ATOM 872 O O . SER A 1 109 ? -21.444 -19.826 -27.005 1.00 41.62 109 SER A O 1
#

Solvent-accessible surface area (backbone atoms only — not comparable to full-atom values): 6329 Å² total; per-residue (Å²): 132,88,77,86,70,67,44,81,65,46,67,70,56,87,53,64,72,59,27,52,57,50,48,56,54,50,52,64,26,87,37,34,28,36,32,41,42,50,43,91,47,42,67,58,50,40,51,58,43,35,76,76,42,54,76,46,43,35,39,40,38,28,38,93,83,51,104,67,70,49,70,49,68,31,35,38,64,53,40,52,64,73,56,36,87,92,62,62,56,60,57,32,43,39,35,40,42,40,40,76,77,75,76,76,80,76,83,84,129

Nearest PDB structures (foldseek):
  3kwp-assembly1_A-2  TM=8.908E-01  e=2.058E-10  Levilactobacillus brevis ATCC 367
  5hw4-assembly2_C-2  TM=9.163E-01  e=9.054E-10  Escherichia coli K-12
  5hw4-assembly1_A  TM=9.179E-01  e=2.092E-09  Escherichia coli K-12
  3ffy-assembly1_A-2  TM=8.512E-01  e=3.230E-10  Bacteroides fragilis NCTC 9343
  5hw4-assembly1_B  TM=8.992E-01  e=2.538E-09  Escherichia coli K-12

Secondary structure (DSSP, 8-state):
------EEEEEPPSSHHHHHHHHHHHHT-SS-EEEEE-HHHHHHHHHHHHHH-TT--EEEEE-TTSS--EEEEESHHHHHHHH-GGG--S-EEEEEPPPPPPPP-----

pLDDT: mean 86.27, std 16.43, range [41.62, 98.25]

Mean predicted aligned error: 6.67 Å

Radius of gyration: 14.99 Å; Cα contacts (8 Å, |Δi|>4): 167; chains: 1; bounding box: 36×42×47 Å